Protein AF-A0A9C5ZHB0-F1 (afdb_monomer)

InterPro domains:
  IPR007192 Cdc23 [PF04049] (11-96)
  IPR011990 Tetratricopeptide-like helical domain superfamily [G3DSA:1.25.40.10] (7-99)

Sequence (102 aa):
MEDDFFNVLEAKRELRQGIVGCQKRGLVYSVKWLAEMCHGFADVDTDGEDEKDNFDIKMLEGIAPKEYDNYFLAKSYFDVREYNRAKATKSRKKNRKQSGNQ

Secondary structure (DSSP, 8-state):
-------HHHHHHHHHHHHHHHHHTT-HHHHHHHHHHHHHTTTS--TTS-TTTTTTTTT-TT--HHHHHHHHHHHHHHHTT-HHHHHHHHHHHHHHHHTT--

Mean predicted aligned error: 10.38 Å

Structure (mmCIF, N/CA/C/O backbone):
data_AF-A0A9C5ZHB0-F1
#
_entry.id   AF-A0A9C5ZHB0-F1
#
loop_
_atom_site.group_PDB
_atom_site.id
_atom_site.type_symbol
_atom_site.label_atom_id
_atom_site.label_alt_id
_atom_site.label_comp_id
_atom_site.label_asym_id
_atom_site.label_entity_id
_atom_site.label_seq_id
_atom_site.pdbx_PDB_ins_code
_atom_site.Cartn_x
_atom_site.Cartn_y
_atom_site.Cartn_z
_atom_site.occupancy
_atom_site.B_iso_or_equiv
_atom_site.auth_seq_id
_atom_site.auth_comp_id
_atom_site.auth_asym_id
_atom_site.auth_atom_id
_atom_site.pdbx_PDB_model_num
ATOM 1 N N . MET A 1 1 ? 30.382 -5.004 -17.024 1.00 46.84 1 MET A N 1
ATOM 2 C CA . MET A 1 1 ? 29.425 -4.066 -16.408 1.00 46.84 1 MET A CA 1
ATOM 3 C C . MET A 1 1 ? 28.213 -4.929 -16.130 1.00 46.84 1 MET A C 1
ATOM 5 O O . MET A 1 1 ? 27.399 -5.127 -17.017 1.00 46.84 1 MET A O 1
ATOM 9 N N . GLU A 1 2 ? 28.299 -5.667 -15.027 1.00 52.31 2 GLU A N 1
ATOM 10 C CA . GLU A 1 2 ? 27.434 -6.806 -14.711 1.00 52.31 2 GLU A CA 1
ATOM 11 C C . GLU A 1 2 ? 26.156 -6.278 -14.054 1.00 52.31 2 GLU A C 1
ATOM 13 O O . GLU A 1 2 ? 26.217 -5.695 -12.981 1.00 52.31 2 GLU A O 1
ATOM 18 N N . ASP A 1 3 ? 25.044 -6.423 -14.772 1.00 51.19 3 ASP A N 1
ATOM 19 C CA . ASP A 1 3 ? 23.677 -6.574 -14.273 1.00 51.19 3 ASP A CA 1
ATOM 20 C C . ASP A 1 3 ? 23.236 -5.703 -13.076 1.00 51.19 3 ASP A C 1
ATOM 22 O O . ASP A 1 3 ? 22.864 -6.218 -12.024 1.00 51.19 3 ASP A O 1
ATOM 26 N N . ASP A 1 4 ? 23.077 -4.390 -13.301 1.00 58.66 4 ASP A N 1
ATOM 27 C CA . ASP A 1 4 ? 22.136 -3.527 -12.547 1.00 58.66 4 ASP A CA 1
ATOM 28 C C . ASP A 1 4 ? 20.672 -3.883 -12.909 1.00 58.66 4 ASP A C 1
ATOM 30 O O . ASP A 1 4 ? 19.838 -3.048 -13.276 1.00 58.66 4 ASP A O 1
ATOM 34 N N . PHE A 1 5 ? 20.363 -5.177 -12.917 1.00 57.47 5 PHE A N 1
ATOM 35 C CA . PHE A 1 5 ? 19.093 -5.720 -13.363 1.00 57.47 5 PHE A CA 1
ATOM 36 C C . PHE A 1 5 ? 18.113 -5.625 -12.197 1.00 57.47 5 PHE A C 1
ATOM 38 O O . PHE A 1 5 ? 18.144 -6.464 -11.305 1.00 57.47 5 PHE A O 1
ATOM 45 N N . PHE A 1 6 ? 17.299 -4.562 -12.183 1.00 66.31 6 PHE A N 1
ATOM 46 C CA . PHE A 1 6 ? 16.129 -4.345 -11.318 1.00 66.31 6 PHE A CA 1
ATOM 47 C C . PHE A 1 6 ? 15.911 -5.432 -10.255 1.00 66.31 6 PHE A C 1
ATOM 49 O O . PHE A 1 6 ? 15.253 -6.446 -10.511 1.00 66.31 6 PHE A O 1
ATOM 56 N N . ASN A 1 7 ? 16.435 -5.211 -9.049 1.00 78.38 7 ASN A N 1
AT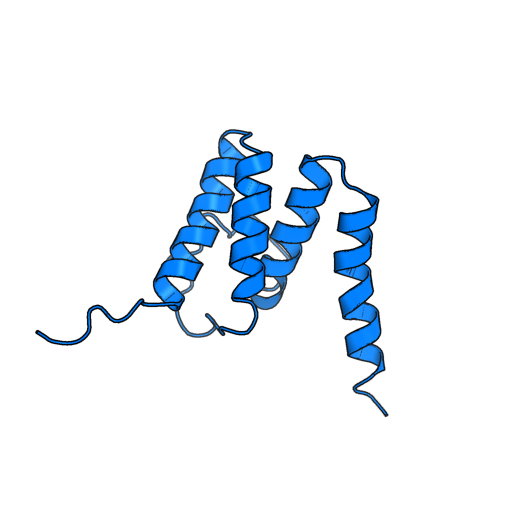OM 57 C CA . ASN A 1 7 ? 16.190 -6.120 -7.943 1.00 78.38 7 ASN A CA 1
ATOM 58 C C . ASN A 1 7 ? 14.735 -5.959 -7.474 1.00 78.38 7 ASN A C 1
ATOM 60 O O . ASN A 1 7 ? 14.382 -5.062 -6.710 1.00 78.38 7 ASN A O 1
ATOM 64 N N . VAL A 1 8 ? 13.863 -6.836 -7.971 1.00 78.69 8 VAL A N 1
ATOM 65 C CA . VAL A 1 8 ? 12.422 -6.811 -7.680 1.00 78.69 8 VAL A CA 1
ATOM 66 C C . VAL A 1 8 ? 12.145 -6.990 -6.181 1.00 78.69 8 VAL A C 1
ATOM 68 O O . VAL A 1 8 ? 11.169 -6.437 -5.667 1.00 78.69 8 VAL A O 1
ATOM 71 N N . LEU A 1 9 ? 13.007 -7.720 -5.463 1.00 78.38 9 LEU A N 1
ATOM 72 C CA . LEU A 1 9 ? 12.896 -7.895 -4.012 1.00 78.38 9 LEU A CA 1
ATOM 73 C C . LEU A 1 9 ? 13.204 -6.590 -3.273 1.00 78.38 9 LEU A C 1
ATOM 75 O O . LEU A 1 9 ? 12.447 -6.189 -2.387 1.00 78.38 9 LEU A O 1
ATOM 79 N N . GLU A 1 10 ? 14.259 -5.889 -3.687 1.00 80.25 10 GLU A N 1
ATOM 80 C CA . GLU A 1 10 ? 14.627 -4.575 -3.155 1.00 80.25 10 GLU A CA 1
ATOM 81 C C . GLU A 1 10 ? 13.528 -3.541 -3.417 1.00 80.25 10 GLU A C 1
ATOM 83 O O . GLU A 1 10 ? 13.046 -2.907 -2.480 1.00 80.25 10 GLU A O 1
ATOM 88 N N . ALA A 1 11 ? 13.008 -3.471 -4.645 1.00 83.25 11 ALA A N 1
ATOM 89 C CA . ALA A 1 11 ? 1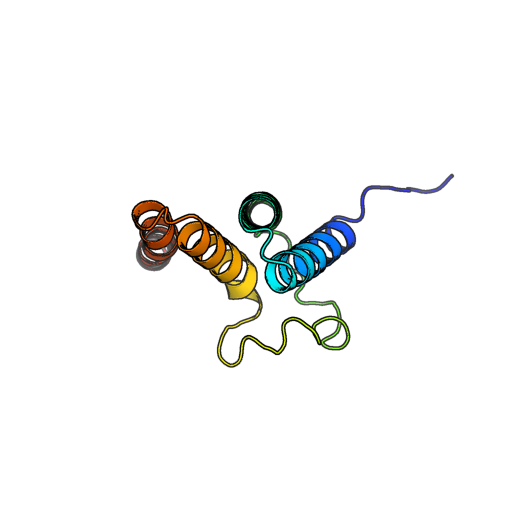1.890 -2.590 -4.980 1.00 83.25 11 ALA A CA 1
ATOM 90 C C . ALA A 1 11 ? 10.646 -2.880 -4.116 1.00 83.25 11 ALA A C 1
ATOM 92 O O . ALA A 1 11 ? 9.985 -1.965 -3.621 1.00 83.25 11 ALA A O 1
ATOM 93 N N . LYS A 1 12 ? 10.323 -4.159 -3.873 1.00 82.75 12 LYS A N 1
ATOM 94 C CA . LYS A 1 12 ? 9.203 -4.545 -2.998 1.00 82.75 12 LYS A CA 1
ATOM 95 C C . LYS A 1 12 ? 9.448 -4.134 -1.541 1.00 82.75 12 LYS A C 1
ATOM 97 O O . LYS A 1 12 ? 8.509 -3.705 -0.862 1.00 82.75 12 LYS A O 1
ATOM 102 N N . ARG A 1 13 ? 10.690 -4.224 -1.061 1.00 81.62 13 ARG A N 1
ATOM 103 C CA . ARG A 1 13 ? 11.097 -3.767 0.276 1.00 81.62 13 ARG A CA 1
ATOM 104 C C . ARG A 1 13 ? 10.946 -2.254 0.421 1.00 81.62 13 ARG A C 1
ATOM 106 O O . ARG A 1 13 ? 10.320 -1.798 1.379 1.00 81.62 13 ARG A O 1
ATOM 113 N N . GLU A 1 14 ? 11.436 -1.487 -0.546 1.00 85.31 14 GLU A N 1
ATOM 114 C CA . GLU A 1 14 ? 11.318 -0.026 -0.564 1.00 85.31 14 GLU A CA 1
ATOM 115 C C . GLU A 1 14 ? 9.857 0.430 -0.607 1.00 85.31 14 GLU A C 1
ATOM 117 O O . GLU A 1 14 ? 9.464 1.327 0.142 1.00 85.31 14 GLU A O 1
ATOM 122 N N . LEU A 1 15 ? 9.013 -0.229 -1.410 1.00 87.25 15 LEU A N 1
ATOM 123 C CA . LEU A 1 15 ? 7.576 0.052 -1.447 1.00 87.25 15 LEU A CA 1
ATOM 124 C C . LEU A 1 15 ? 6.928 -0.149 -0.071 1.00 87.25 15 LEU A C 1
ATOM 126 O O . LEU A 1 15 ? 6.157 0.700 0.380 1.00 87.25 15 LEU A O 1
ATOM 130 N N . ARG A 1 16 ? 7.262 -1.241 0.628 1.00 84.88 16 ARG A N 1
ATOM 131 C CA . ARG A 1 16 ? 6.758 -1.526 1.982 1.00 84.88 16 ARG A CA 1
ATOM 132 C C . ARG A 1 16 ? 7.199 -0.472 2.999 1.00 84.88 16 ARG A C 1
ATOM 134 O O . ARG A 1 16 ? 6.370 0.015 3.771 1.00 84.88 16 ARG A O 1
ATOM 141 N N . GLN A 1 17 ? 8.469 -0.074 2.974 1.00 86.19 17 GLN A N 1
ATOM 142 C CA . GLN A 1 17 ? 8.982 1.000 3.831 1.00 86.19 17 GLN A CA 1
ATOM 143 C C . GLN A 1 17 ? 8.312 2.345 3.511 1.00 86.19 17 GLN A C 1
ATOM 145 O O . GLN A 1 17 ? 7.891 3.068 4.419 1.00 86.19 17 GLN A O 1
ATOM 150 N N . GLY A 1 18 ? 8.131 2.649 2.224 1.00 87.56 18 GLY A N 1
ATOM 151 C CA . GLY A 1 18 ? 7.429 3.835 1.741 1.00 87.56 18 GLY A CA 1
ATOM 152 C C . GLY A 1 18 ? 5.982 3.897 2.227 1.00 87.56 18 GLY A C 1
ATOM 153 O O . GLY A 1 18 ? 5.539 4.949 2.686 1.00 87.56 18 GLY A O 1
ATOM 154 N N . ILE A 1 19 ? 5.256 2.772 2.218 1.00 88.75 19 ILE A N 1
ATOM 155 C CA . ILE A 1 19 ? 3.889 2.682 2.756 1.00 88.75 19 ILE A CA 1
ATOM 156 C C . ILE A 1 19 ? 3.865 3.109 4.224 1.00 88.75 19 ILE A C 1
ATOM 158 O O . ILE A 1 19 ? 3.105 4.012 4.577 1.00 88.75 19 ILE A O 1
ATOM 162 N N . VAL A 1 20 ? 4.715 2.520 5.070 1.00 86.81 20 VAL A N 1
ATOM 163 C CA . VAL A 1 20 ? 4.758 2.848 6.505 1.00 86.81 20 VAL A CA 1
ATOM 164 C C . VAL A 1 20 ? 5.166 4.309 6.719 1.00 86.81 20 VAL A C 1
ATOM 166 O O . VAL A 1 20 ? 4.544 5.028 7.506 1.00 86.81 20 VAL A O 1
ATOM 169 N N . GLY A 1 21 ? 6.168 4.789 5.979 1.00 88.50 21 GLY A N 1
ATOM 170 C CA . GLY A 1 21 ? 6.634 6.171 6.043 1.0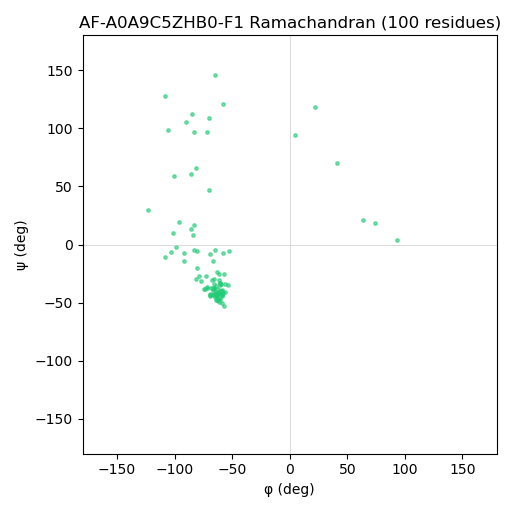0 88.50 21 GLY A CA 1
ATOM 171 C C . GLY A 1 21 ? 5.562 7.191 5.648 1.00 88.50 21 GLY A C 1
ATOM 172 O O . GLY A 1 21 ? 5.402 8.212 6.327 1.00 88.50 21 GLY A O 1
ATOM 173 N N . CYS A 1 22 ? 4.803 6.922 4.586 1.00 90.56 22 CYS A N 1
ATOM 174 C CA . CYS A 1 22 ? 3.697 7.767 4.142 1.00 90.56 22 CYS A CA 1
ATOM 175 C C . CYS A 1 22 ? 2.496 7.683 5.095 1.00 90.56 22 CYS A C 1
ATOM 177 O O . CYS A 1 22 ? 1.866 8.708 5.361 1.00 90.56 22 CYS A O 1
ATOM 179 N N . GLN A 1 23 ? 2.211 6.505 5.662 1.00 87.38 23 GLN A N 1
ATOM 180 C CA . GLN A 1 23 ? 1.149 6.321 6.657 1.00 87.38 23 GLN A CA 1
ATOM 181 C C . GLN A 1 23 ? 1.412 7.137 7.922 1.00 87.38 23 GLN A C 1
ATOM 183 O O . GLN A 1 23 ? 0.530 7.879 8.350 1.00 87.38 23 GLN A O 1
ATOM 188 N N . LYS A 1 24 ? 2.637 7.084 8.469 1.00 87.50 24 LYS A N 1
ATOM 189 C CA . LYS A 1 24 ? 3.049 7.882 9.641 1.00 87.50 24 LYS A CA 1
ATOM 190 C C . LYS A 1 24 ? 2.870 9.398 9.422 1.00 87.50 24 LYS A C 1
ATOM 192 O O . LYS A 1 24 ? 2.695 10.134 10.385 1.00 87.50 24 LYS A O 1
ATOM 197 N N . ARG A 1 25 ? 2.891 9.865 8.165 1.00 92.06 25 ARG A N 1
ATOM 198 C CA . ARG A 1 25 ? 2.754 11.282 7.767 1.00 92.06 25 ARG A CA 1
ATOM 199 C C . ARG A 1 25 ? 1.343 11.674 7.305 1.00 92.06 25 ARG A C 1
ATOM 201 O O . ARG A 1 25 ? 1.126 12.830 6.962 1.00 92.06 25 ARG A O 1
ATOM 208 N N . GLY A 1 26 ? 0.394 10.736 7.256 1.00 89.00 26 GLY A N 1
ATOM 209 C CA . GLY A 1 26 ? -0.973 10.997 6.788 1.00 89.00 26 GLY A CA 1
ATOM 210 C C . GLY A 1 26 ? -1.118 11.181 5.269 1.00 89.00 26 GLY A C 1
ATOM 211 O O . GLY A 1 26 ? -2.134 11.698 4.809 1.00 89.00 26 GLY A O 1
ATOM 212 N N . LEU A 1 27 ? -0.140 10.745 4.466 1.00 92.88 27 LEU A N 1
ATOM 213 C CA . LEU A 1 27 ? -0.157 10.868 3.000 1.00 92.88 27 LEU A CA 1
ATOM 214 C C . LEU A 1 27 ? -0.996 9.753 2.349 1.00 92.88 27 LEU A C 1
ATOM 216 O O . LEU A 1 27 ? -0.482 8.890 1.639 1.00 92.88 27 LEU A O 1
ATOM 220 N N . VAL A 1 28 ? -2.307 9.756 2.604 1.00 91.81 28 VAL A N 1
ATOM 221 C CA . VAL A 1 28 ? -3.218 8.635 2.287 1.00 91.81 28 VAL A CA 1
ATOM 222 C C . VAL A 1 28 ? -3.280 8.263 0.799 1.00 91.81 28 VAL A C 1
ATOM 224 O O . VAL A 1 28 ? -3.390 7.085 0.463 1.00 91.81 28 VAL A O 1
ATOM 227 N N . TYR A 1 29 ? -3.151 9.235 -0.107 1.00 91.19 29 TYR A N 1
ATOM 228 C CA . TYR A 1 29 ? -3.155 8.973 -1.551 1.00 91.19 29 TYR A CA 1
ATOM 229 C C . TYR A 1 29 ? -1.846 8.335 -2.032 1.00 91.19 29 TYR A C 1
ATOM 231 O O . TYR A 1 29 ? -1.882 7.417 -2.849 1.00 91.19 29 TYR A O 1
ATOM 239 N N . SER A 1 30 ? -0.703 8.754 -1.478 1.00 92.94 30 SER A N 1
ATOM 240 C CA . SER A 1 30 ? 0.595 8.123 -1.745 1.00 92.94 30 SER A CA 1
ATOM 241 C C . SER A 1 30 ? 0.610 6.683 -1.239 1.00 92.94 30 SER A C 1
ATOM 243 O O . SER A 1 30 ? 1.039 5.784 -1.952 1.00 92.94 30 SER A O 1
ATOM 245 N N . VAL A 1 31 ? 0.057 6.448 -0.044 1.00 92.75 31 VAL A N 1
ATOM 246 C CA . VAL A 1 31 ? -0.098 5.100 0.525 1.00 92.75 31 VAL A CA 1
ATOM 247 C C . VAL A 1 31 ? -0.939 4.207 -0.385 1.00 92.75 31 VAL A C 1
ATOM 249 O O . VAL A 1 31 ? -0.571 3.058 -0.608 1.00 92.75 31 VAL A O 1
ATOM 252 N N . LYS A 1 32 ? -2.048 4.719 -0.934 1.00 92.06 32 LYS A N 1
ATOM 253 C CA . LYS A 1 32 ? -2.876 3.976 -1.895 1.00 92.06 32 LYS A CA 1
ATOM 254 C C . LYS A 1 32 ? -2.080 3.572 -3.129 1.00 92.06 32 LYS A C 1
ATOM 256 O O . LYS A 1 32 ? -2.091 2.396 -3.475 1.00 92.06 32 LYS A O 1
ATOM 261 N N . TRP A 1 33 ? -1.369 4.512 -3.744 1.00 93.56 33 TRP A N 1
ATOM 262 C CA . TRP A 1 33 ? -0.576 4.228 -4.938 1.00 93.56 33 TRP A CA 1
ATOM 263 C C . TRP A 1 33 ? 0.526 3.193 -4.663 1.00 93.56 33 TRP A C 1
ATOM 265 O O . TRP A 1 33 ? 0.631 2.197 -5.375 1.00 93.56 33 TRP A O 1
ATOM 275 N N . LEU A 1 34 ? 1.281 3.363 -3.573 1.00 90.31 34 LEU A N 1
ATOM 276 C CA . LEU A 1 34 ? 2.325 2.415 -3.171 1.00 90.31 34 LEU A CA 1
ATOM 277 C C . LEU A 1 34 ? 1.756 1.023 -2.859 1.00 90.31 34 LEU A C 1
ATOM 279 O O . LEU A 1 34 ? 2.360 0.017 -3.223 1.00 90.31 34 LEU A O 1
ATOM 283 N N . ALA A 1 35 ? 0.582 0.948 -2.226 1.00 89.38 35 ALA A N 1
ATOM 284 C CA . ALA A 1 35 ? -0.086 -0.319 -1.940 1.00 89.38 35 ALA A CA 1
ATOM 285 C C . ALA A 1 35 ? -0.586 -1.024 -3.214 1.00 89.38 35 ALA A C 1
ATOM 287 O O . ALA A 1 35 ? -0.502 -2.247 -3.300 1.00 89.38 35 ALA A O 1
ATOM 288 N N . GLU A 1 36 ? -1.076 -0.278 -4.208 1.00 89.31 36 GLU A N 1
ATOM 289 C CA . GLU A 1 36 ? -1.463 -0.828 -5.515 1.00 89.31 36 GLU A CA 1
ATOM 290 C C . GLU A 1 36 ? -0.243 -1.379 -6.269 1.00 89.31 36 GLU A C 1
ATOM 292 O O . GLU A 1 36 ? -0.304 -2.495 -6.787 1.00 89.31 36 GLU A O 1
ATOM 297 N N . MET A 1 37 ? 0.885 -0.658 -6.253 1.00 88.62 37 MET A N 1
ATOM 298 C CA . MET A 1 37 ? 2.149 -1.139 -6.829 1.00 88.62 37 MET A CA 1
ATOM 299 C C . MET A 1 37 ? 2.658 -2.389 -6.105 1.00 88.62 37 MET A C 1
ATOM 301 O O . MET A 1 37 ? 2.955 -3.393 -6.745 1.00 88.62 37 MET A O 1
ATOM 305 N N . CYS A 1 38 ? 2.681 -2.376 -4.769 1.00 85.19 38 CYS A N 1
ATOM 306 C CA . CYS A 1 38 ? 3.111 -3.520 -3.962 1.00 85.19 38 CYS A CA 1
ATOM 307 C C . CYS A 1 38 ? 2.231 -4.761 -4.196 1.00 85.19 38 CYS A C 1
ATOM 309 O O . CYS A 1 38 ? 2.738 -5.881 -4.206 1.00 85.19 38 CYS A O 1
ATOM 311 N N . HIS A 1 39 ? 0.925 -4.579 -4.430 1.00 84.38 39 HIS A N 1
ATOM 312 C CA . HIS A 1 39 ? 0.019 -5.671 -4.790 1.00 84.38 39 HIS A CA 1
ATOM 313 C C . HIS A 1 39 ? 0.309 -6.259 -6.179 1.00 84.38 39 HIS A C 1
ATOM 315 O O . HIS A 1 39 ? 0.108 -7.454 -6.382 1.00 84.38 39 HIS A O 1
ATOM 321 N N . GLY A 1 40 ? 0.815 -5.456 -7.121 1.00 82.75 40 GLY A N 1
ATOM 322 C CA . GLY A 1 40 ? 1.304 -5.943 -8.415 1.00 82.75 40 GLY A CA 1
ATOM 323 C C . GLY A 1 40 ? 2.481 -6.919 -8.288 1.00 82.75 40 GLY A C 1
ATOM 324 O O . GLY A 1 40 ? 2.634 -7.799 -9.128 1.00 82.75 40 GLY A O 1
ATOM 325 N N . PHE A 1 41 ? 3.247 -6.828 -7.197 1.00 75.31 41 PHE A N 1
ATOM 326 C CA . PHE A 1 41 ? 4.348 -7.738 -6.860 1.00 75.31 41 PHE A CA 1
ATOM 327 C C . PHE A 1 41 ? 3.936 -8.865 -5.892 1.00 75.31 41 PHE A C 1
ATOM 329 O O . PHE A 1 41 ? 4.792 -9.458 -5.230 1.00 75.31 41 PHE A O 1
ATOM 336 N N . ALA A 1 42 ? 2.638 -9.166 -5.756 1.00 70.25 42 ALA A N 1
ATOM 337 C CA . ALA A 1 42 ? 2.146 -10.174 -4.808 1.00 70.25 42 ALA A CA 1
ATOM 338 C C . ALA A 1 42 ? 2.638 -11.605 -5.101 1.00 70.25 42 ALA A C 1
ATOM 340 O O . ALA A 1 42 ? 2.706 -12.402 -4.170 1.00 70.25 42 ALA A O 1
ATOM 341 N N . ASP A 1 43 ? 3.007 -11.910 -6.349 1.00 69.62 43 ASP A N 1
ATOM 342 C CA . ASP A 1 43 ? 3.529 -13.224 -6.761 1.00 69.62 43 ASP A CA 1
ATOM 343 C C . ASP A 1 43 ? 5.039 -13.391 -6.485 1.00 69.62 43 ASP A C 1
ATOM 345 O O . ASP A 1 43 ? 5.593 -14.467 -6.690 1.00 69.62 43 ASP A O 1
ATOM 349 N N . VAL A 1 44 ? 5.718 -12.337 -6.009 1.00 70.19 44 VAL A N 1
ATOM 350 C CA . VAL A 1 44 ? 7.130 -12.392 -5.609 1.00 70.19 44 VAL A CA 1
ATOM 351 C C . VAL A 1 44 ? 7.211 -12.756 -4.128 1.00 70.19 44 VAL A C 1
ATOM 353 O O . VAL A 1 44 ? 6.918 -11.926 -3.254 1.00 70.19 44 VAL A O 1
ATOM 356 N N . ASP A 1 45 ? 7.600 -13.999 -3.849 1.00 63.12 45 ASP A N 1
ATOM 357 C CA . ASP A 1 45 ? 7.801 -14.502 -2.492 1.00 63.12 45 ASP A CA 1
ATOM 358 C C . ASP A 1 45 ? 9.038 -13.843 -1.861 1.00 63.12 45 ASP A C 1
ATOM 360 O O . ASP A 1 45 ? 10.178 -14.138 -2.204 1.00 63.12 45 ASP A O 1
ATOM 364 N N . THR A 1 46 ? 8.812 -12.956 -0.888 1.00 61.44 46 THR A N 1
ATOM 365 C CA . THR A 1 46 ? 9.864 -12.398 -0.011 1.00 61.44 46 THR A CA 1
ATOM 366 C C . THR A 1 46 ? 10.188 -13.330 1.164 1.00 61.44 46 THR A C 1
ATOM 368 O O . THR A 1 46 ? 10.755 -12.891 2.157 1.00 61.44 46 THR A O 1
ATOM 371 N N . ASP A 1 47 ? 9.785 -14.602 1.088 1.00 53.97 47 ASP A N 1
ATOM 372 C CA . ASP A 1 47 ? 9.817 -15.580 2.188 1.00 53.97 47 ASP A CA 1
ATOM 373 C C . ASP A 1 47 ? 11.241 -15.941 2.672 1.00 53.9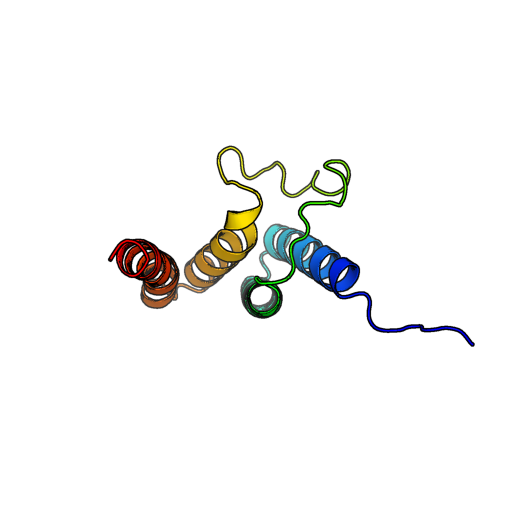7 47 ASP A C 1
ATOM 375 O O . ASP A 1 47 ? 11.381 -16.679 3.645 1.00 53.97 47 ASP A O 1
ATOM 379 N N . GLY A 1 48 ? 12.293 -15.430 2.022 1.00 52.44 48 GLY A N 1
ATOM 380 C CA . GLY A 1 48 ? 13.692 -15.719 2.353 1.00 52.44 48 GLY A CA 1
ATOM 381 C C . GLY A 1 48 ? 14.488 -14.588 3.013 1.00 52.44 48 GLY A C 1
ATOM 382 O O . GLY A 1 48 ? 15.593 -14.851 3.476 1.00 52.44 48 GLY A O 1
ATOM 383 N N . GLU A 1 49 ? 13.984 -13.351 3.075 1.00 48.94 49 GLU A N 1
ATOM 384 C CA . GLU A 1 49 ? 14.787 -12.207 3.535 1.00 48.94 49 GLU A CA 1
ATOM 385 C C . GLU A 1 49 ? 14.390 -11.764 4.951 1.00 48.94 49 GLU A C 1
ATOM 387 O O . GLU A 1 49 ? 13.395 -11.073 5.158 1.00 48.94 49 GLU A O 1
ATOM 392 N N . ASP A 1 50 ? 15.194 -12.232 5.908 1.00 47.78 50 ASP A N 1
ATOM 393 C CA . ASP A 1 50 ? 15.419 -11.766 7.279 1.00 47.78 50 ASP A CA 1
ATOM 394 C C . ASP A 1 50 ? 14.328 -10.917 7.962 1.00 47.78 50 ASP A C 1
ATOM 396 O O . ASP A 1 50 ? 14.111 -9.737 7.677 1.00 47.78 50 ASP A O 1
ATOM 400 N N . GLU A 1 51 ? 13.796 -11.464 9.062 1.00 51.09 51 GLU A N 1
ATOM 401 C CA . GLU A 1 51 ? 12.953 -10.786 10.062 1.00 51.09 51 GLU A CA 1
ATOM 402 C C . GLU A 1 51 ? 13.542 -9.482 10.656 1.00 51.09 51 GLU A C 1
ATOM 404 O O . GLU A 1 51 ? 12.880 -8.8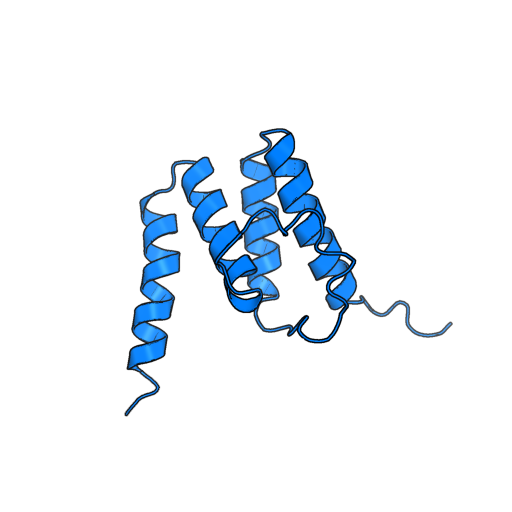02 11.452 1.00 51.09 51 GLU A O 1
ATOM 409 N N . LYS A 1 52 ? 14.786 -9.126 10.312 1.00 50.47 52 LYS A N 1
ATOM 410 C CA . LYS A 1 52 ? 15.490 -7.952 10.837 1.00 50.47 52 LYS A CA 1
ATOM 411 C C . LYS A 1 52 ? 15.040 -6.630 10.213 1.00 50.47 52 LYS A C 1
ATOM 413 O O . LYS A 1 52 ? 14.986 -5.644 10.944 1.00 50.47 52 LYS A O 1
ATOM 418 N N . ASP A 1 53 ? 14.612 -6.613 8.950 1.00 49.94 53 ASP A N 1
ATOM 419 C CA . ASP A 1 53 ? 14.216 -5.367 8.263 1.00 49.94 53 ASP A CA 1
ATOM 420 C C . ASP A 1 53 ? 12.726 -5.026 8.379 1.00 49.94 53 ASP A C 1
ATOM 422 O O . ASP A 1 53 ? 12.289 -3.926 8.041 1.00 49.94 53 ASP A O 1
ATOM 426 N N . ASN A 1 54 ? 11.929 -5.939 8.934 1.00 54.06 54 ASN A N 1
ATOM 427 C CA . ASN A 1 54 ? 10.488 -5.763 9.103 1.00 54.06 54 ASN A CA 1
ATOM 428 C C . ASN A 1 54 ? 10.107 -5.023 10.400 1.00 54.06 54 ASN A C 1
ATOM 430 O O . ASN A 1 54 ? 8.942 -5.041 10.795 1.00 54.06 54 ASN A O 1
ATOM 434 N N . PHE A 1 55 ? 11.064 -4.388 11.089 1.00 48.19 55 PHE A N 1
ATOM 435 C CA . PHE A 1 55 ? 10.869 -3.793 12.420 1.00 48.19 55 PHE A CA 1
ATOM 436 C C . PHE A 1 55 ? 9.721 -2.768 12.464 1.00 48.19 55 PHE A C 1
ATOM 438 O O . PHE A 1 55 ? 8.979 -2.711 13.439 1.00 48.19 55 PHE A O 1
ATOM 445 N N . ASP A 1 56 ? 9.511 -2.033 11.370 1.00 52.12 56 ASP A N 1
ATOM 446 C CA . ASP A 1 56 ? 8.414 -1.069 11.223 1.00 52.12 56 ASP A CA 1
ATOM 447 C C . ASP A 1 56 ? 7.059 -1.722 10.853 1.00 52.12 56 ASP A C 1
ATOM 449 O O . ASP A 1 56 ? 6.001 -1.140 11.097 1.00 52.12 56 ASP A O 1
ATOM 453 N N . ILE A 1 57 ? 7.073 -2.950 10.316 1.00 55.69 57 ILE A N 1
ATOM 454 C CA . ILE A 1 57 ? 5.887 -3.763 9.974 1.00 55.69 57 ILE A CA 1
ATOM 455 C C . ILE A 1 57 ? 5.470 -4.685 11.139 1.00 55.69 57 ILE A C 1
ATOM 457 O O . ILE A 1 57 ? 4.330 -5.146 11.184 1.00 55.69 57 ILE A O 1
ATOM 461 N N . LYS A 1 58 ? 6.324 -4.871 12.159 1.00 52.47 58 LYS A N 1
ATOM 462 C CA . LYS A 1 58 ? 5.994 -5.591 13.411 1.00 52.47 58 LYS A CA 1
ATOM 463 C C . LYS A 1 58 ? 4.806 -5.001 14.190 1.00 52.47 58 LYS A C 1
ATOM 465 O O . LYS A 1 58 ? 4.329 -5.625 15.127 1.00 52.47 58 LYS A O 1
ATOM 470 N N . MET A 1 59 ? 4.286 -3.841 13.783 1.00 51.06 59 MET A N 1
ATOM 471 C CA . MET A 1 59 ? 3.035 -3.260 14.290 1.00 51.06 59 MET A CA 1
ATOM 472 C C . MET A 1 59 ? 1.770 -4.043 13.872 1.00 51.06 59 MET A C 1
ATOM 474 O O . MET A 1 59 ? 0.678 -3.734 14.341 1.00 51.06 59 MET A O 1
ATOM 478 N N . LEU A 1 60 ? 1.886 -5.040 12.987 1.00 60.31 60 LEU A N 1
ATOM 479 C CA . LEU A 1 60 ? 0.784 -5.883 12.505 1.00 60.31 60 LEU A CA 1
ATOM 480 C C . LEU A 1 60 ? 0.760 -7.238 13.215 1.00 60.31 60 LEU A C 1
ATOM 482 O O . LEU A 1 60 ? 0.870 -8.296 12.592 1.00 60.31 60 LEU A O 1
ATOM 486 N N . GLU A 1 61 ? 0.630 -7.190 14.538 1.00 57.75 61 GLU A N 1
ATOM 487 C CA . GLU A 1 61 ? 0.482 -8.375 15.381 1.00 57.75 61 GLU A CA 1
ATOM 488 C C . GLU A 1 61 ? -0.753 -9.183 14.924 1.00 57.75 61 GLU A C 1
ATOM 490 O O . GLU A 1 61 ? -1.870 -8.668 14.865 1.00 57.75 61 GLU A O 1
ATOM 495 N N . GLY A 1 62 ? -0.546 -10.444 14.529 1.00 64.00 62 GLY A N 1
ATOM 496 C CA . GLY A 1 62 ? -1.619 -11.352 14.101 1.00 64.00 62 GLY A CA 1
ATOM 497 C C . GLY A 1 62 ? -1.926 -11.410 12.597 1.00 64.00 62 GLY A C 1
ATOM 498 O O . GLY A 1 62 ? -2.850 -12.128 12.216 1.00 64.00 62 GLY A O 1
ATOM 499 N N . ILE A 1 63 ? -1.174 -10.718 11.732 1.00 68.00 63 ILE A N 1
ATOM 500 C CA . ILE A 1 63 ? -1.294 -10.860 10.267 1.00 68.00 63 ILE A CA 1
ATOM 501 C C . ILE A 1 63 ? -0.073 -11.599 9.716 1.00 68.00 63 ILE A C 1
ATOM 503 O O . ILE A 1 63 ? 1.063 -11.207 9.978 1.00 68.00 63 ILE A O 1
ATOM 507 N N . ALA A 1 64 ? -0.301 -12.660 8.935 1.00 70.56 64 ALA A N 1
ATOM 508 C CA . ALA A 1 64 ? 0.786 -13.399 8.302 1.00 70.56 64 ALA A CA 1
ATOM 509 C C . ALA A 1 64 ? 1.522 -12.514 7.272 1.00 70.56 64 ALA A C 1
ATOM 511 O O . ALA A 1 64 ? 0.863 -11.748 6.565 1.00 70.56 64 ALA A O 1
ATOM 512 N N . PRO A 1 65 ? 2.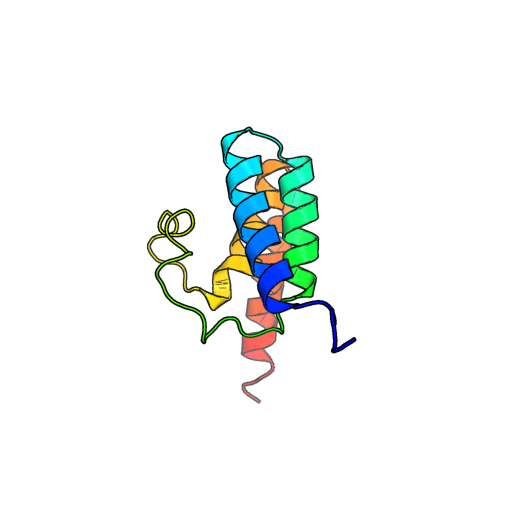850 -12.652 7.083 1.00 70.44 65 PRO A N 1
ATOM 513 C CA . PRO A 1 65 ? 3.600 -11.848 6.110 1.00 70.44 65 PRO A CA 1
ATOM 514 C C . PRO A 1 65 ? 3.031 -11.891 4.682 1.00 70.44 65 PRO A C 1
ATOM 516 O O . PRO A 1 65 ? 2.977 -10.876 3.990 1.00 70.44 65 PRO A O 1
ATOM 519 N N . LYS A 1 66 ? 2.488 -13.048 4.278 1.00 72.06 66 LYS A N 1
ATOM 520 C CA . LYS A 1 66 ? 1.800 -13.267 2.987 1.00 72.06 66 LYS A CA 1
ATOM 521 C C . LYS A 1 66 ? 0.484 -12.494 2.840 1.00 72.06 66 LYS A C 1
ATOM 523 O O . LYS A 1 66 ? -0.090 -12.404 1.753 1.00 72.06 66 LYS A O 1
ATOM 528 N N . GLU A 1 67 ? -0.041 -11.969 3.939 1.00 75.31 67 GLU A N 1
ATOM 529 C CA . GLU A 1 67 ? -1.273 -11.189 3.992 1.00 75.31 67 GLU A CA 1
ATOM 530 C C . GLU A 1 67 ? -1.015 -9.681 4.125 1.00 75.31 67 GLU A C 1
ATOM 532 O O . GLU A 1 67 ? -1.963 -8.908 3.981 1.00 75.31 67 GLU A O 1
ATOM 537 N N . TYR A 1 68 ? 0.239 -9.241 4.302 1.00 78.38 68 TYR A N 1
ATOM 538 C CA . TYR A 1 68 ? 0.588 -7.819 4.399 1.00 78.38 68 TYR A CA 1
ATOM 539 C C . TYR A 1 68 ? 0.219 -7.030 3.147 1.00 78.38 68 TYR A C 1
ATOM 541 O O . TYR A 1 68 ? -0.445 -6.002 3.258 1.00 78.38 68 TYR A O 1
ATOM 549 N N . ASP A 1 69 ? 0.550 -7.535 1.959 1.00 81.94 69 ASP A N 1
ATOM 550 C CA . ASP A 1 69 ? 0.275 -6.834 0.696 1.00 81.94 69 ASP A CA 1
ATOM 551 C C . ASP A 1 69 ? -1.239 -6.574 0.532 1.00 81.94 69 ASP A C 1
ATOM 553 O O . ASP A 1 69 ? -1.689 -5.489 0.161 1.00 81.94 69 ASP A O 1
ATOM 557 N N . ASN A 1 70 ? -2.058 -7.557 0.917 1.00 83.81 70 ASN A N 1
ATOM 558 C CA . ASN A 1 70 ? -3.512 -7.427 0.948 1.00 83.81 70 ASN A CA 1
ATOM 559 C C . ASN A 1 70 ? -4.013 -6.470 2.028 1.00 83.81 70 ASN A C 1
ATOM 561 O O . ASN A 1 70 ? -4.981 -5.739 1.808 1.00 83.81 70 ASN A O 1
ATOM 565 N N . TYR A 1 71 ? -3.424 -6.549 3.220 1.00 85.00 71 TYR A N 1
ATOM 566 C CA . TYR A 1 71 ? -3.791 -5.697 4.335 1.00 85.00 71 TYR A CA 1
ATOM 567 C C . TYR A 1 71 ? -3.539 -4.231 3.983 1.00 85.00 71 TYR A C 1
ATOM 569 O O . TYR A 1 71 ? -4.455 -3.419 4.115 1.00 85.00 71 TYR A O 1
ATOM 577 N N . PHE A 1 72 ? -2.349 -3.905 3.467 1.00 85.00 72 PHE A N 1
ATOM 578 C CA . PHE A 1 72 ? -1.989 -2.550 3.058 1.00 85.00 72 PHE A CA 1
ATOM 579 C C . PHE A 1 72 ? -2.930 -2.016 1.982 1.00 85.00 72 PHE A C 1
ATOM 581 O O . PHE A 1 72 ? -3.400 -0.887 2.102 1.00 85.00 72 PHE A O 1
ATOM 588 N N . LEU A 1 73 ? -3.288 -2.840 0.993 1.00 88.50 73 LEU A N 1
ATOM 589 C CA . LEU A 1 73 ? -4.244 -2.459 -0.046 1.00 88.50 73 LEU A CA 1
ATOM 590 C C . LEU A 1 73 ?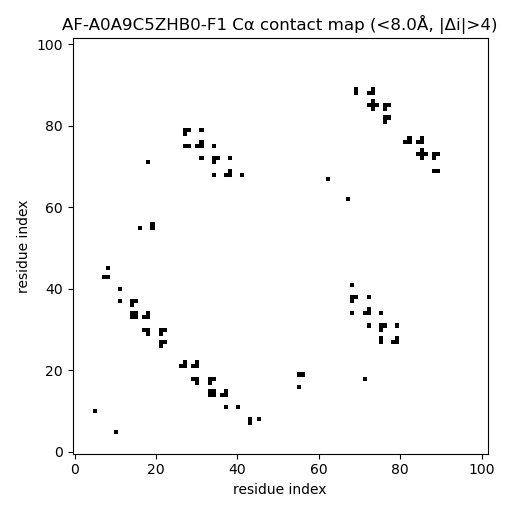 -5.655 -2.209 0.513 1.00 88.50 73 LEU A C 1
ATOM 592 O O . LEU A 1 73 ? -6.306 -1.221 0.184 1.00 88.50 73 LEU A O 1
ATOM 596 N N . ALA A 1 74 ? -6.155 -3.087 1.384 1.00 87.44 74 ALA A N 1
ATOM 597 C CA . ALA A 1 74 ? -7.476 -2.899 1.981 1.00 87.44 74 ALA A CA 1
ATOM 598 C C . ALA A 1 74 ? -7.513 -1.678 2.917 1.00 87.44 74 ALA A C 1
ATOM 600 O O . ALA A 1 74 ? -8.500 -0.940 2.931 1.00 87.44 74 ALA A O 1
ATOM 601 N N . LYS A 1 75 ? -6.443 -1.462 3.690 1.00 87.25 75 LYS A N 1
ATOM 602 C CA . LYS A 1 75 ? -6.289 -0.324 4.599 1.00 87.25 75 LYS A CA 1
ATOM 603 C C . LYS A 1 75 ? -6.177 0.991 3.834 1.00 87.25 75 LYS A C 1
ATOM 605 O O . LYS A 1 75 ? -6.836 1.951 4.217 1.00 87.25 75 LYS A O 1
ATOM 610 N N . SER A 1 76 ? -5.424 1.031 2.737 1.00 89.88 76 SER A N 1
ATOM 611 C CA . SER A 1 76 ? -5.292 2.242 1.927 1.00 89.88 76 SER A CA 1
ATOM 612 C C . SER A 1 76 ? -6.627 2.657 1.300 1.00 89.88 76 SER A C 1
ATOM 614 O O . SER A 1 76 ? -6.989 3.830 1.375 1.00 89.88 76 SER A O 1
ATOM 616 N N . TYR A 1 77 ? -7.425 1.705 0.793 1.00 89.31 77 TYR A N 1
ATOM 617 C CA . TYR A 1 77 ? -8.791 1.978 0.325 1.00 89.31 77 TYR A CA 1
ATOM 618 C C . TYR A 1 77 ? -9.725 2.444 1.440 1.00 89.31 77 TYR A C 1
ATOM 620 O O . TYR A 1 77 ? -10.588 3.292 1.210 1.00 89.31 77 TYR A O 1
ATOM 628 N N . PHE A 1 78 ? -9.558 1.915 2.651 1.00 88.38 78 PHE A N 1
ATOM 629 C CA . PHE A 1 78 ? -10.305 2.386 3.810 1.00 88.38 78 PHE A CA 1
ATOM 630 C C . PHE A 1 78 ? -9.959 3.845 4.154 1.00 88.38 78 PHE A C 1
ATOM 632 O O . PHE A 1 78 ? -10.866 4.645 4.382 1.00 88.38 78 PHE A O 1
ATOM 639 N N . ASP A 1 79 ? -8.674 4.204 4.118 1.00 87.94 79 ASP A N 1
ATOM 640 C CA . ASP A 1 79 ? -8.182 5.545 4.459 1.00 87.94 79 ASP A CA 1
ATOM 641 C C . ASP A 1 79 ? -8.666 6.623 3.477 1.00 87.94 79 ASP A C 1
ATOM 643 O O . ASP A 1 79 ? -8.993 7.734 3.893 1.00 87.94 79 ASP A O 1
ATOM 647 N N . VAL A 1 80 ? -8.810 6.286 2.189 1.00 90.19 80 VAL A N 1
ATOM 648 C CA . VAL A 1 80 ? -9.401 7.183 1.174 1.00 90.19 80 VAL A CA 1
ATOM 649 C C . VAL A 1 80 ? -10.937 7.135 1.121 1.00 90.19 80 VAL A C 1
ATOM 651 O O . VAL A 1 80 ? -11.542 7.720 0.227 1.00 90.19 80 VAL A O 1
ATOM 654 N N . ARG A 1 81 ? -11.590 6.455 2.075 1.00 88.06 81 ARG A N 1
ATOM 655 C CA . ARG A 1 81 ? -13.056 6.279 2.161 1.00 88.06 81 ARG A CA 1
ATOM 656 C C . ARG A 1 81 ? -13.685 5.501 0.994 1.00 88.06 81 ARG A C 1
ATOM 658 O O . ARG A 1 81 ? -14.897 5.545 0.787 1.00 88.06 81 ARG A O 1
ATOM 665 N N . GLU A 1 82 ? -12.900 4.707 0.270 1.00 87.62 82 GLU A N 1
ATOM 666 C CA . GLU A 1 82 ? -13.373 3.793 -0.778 1.00 87.62 82 GLU A CA 1
ATOM 667 C C . GLU A 1 82 ? -13.804 2.438 -0.171 1.00 87.62 82 GLU A C 1
ATOM 669 O O . GLU A 1 82 ? -13.272 1.370 -0.486 1.00 87.62 82 GLU A O 1
ATOM 674 N N . TYR A 1 83 ? -14.803 2.449 0.719 1.00 84.56 83 TYR A N 1
ATOM 675 C CA . TYR A 1 83 ? -15.185 1.270 1.518 1.00 84.56 83 TYR A CA 1
ATOM 676 C C . TYR A 1 83 ? -15.642 0.061 0.687 1.00 84.56 83 TYR A C 1
ATOM 678 O O . TYR A 1 83 ? 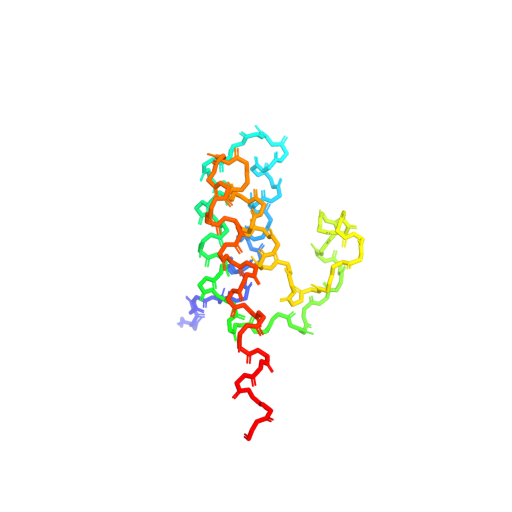-15.396 -1.088 1.065 1.00 84.56 83 TYR A O 1
ATOM 686 N N . ASN A 1 84 ? -16.290 0.299 -0.456 1.00 82.69 84 ASN A N 1
ATOM 687 C CA . ASN A 1 84 ? -16.732 -0.770 -1.356 1.00 82.69 84 ASN A CA 1
ATOM 688 C C . ASN A 1 84 ? -15.542 -1.516 -1.975 1.00 82.69 84 ASN A C 1
ATOM 690 O O . ASN A 1 84 ? -15.564 -2.744 -2.065 1.00 82.69 84 ASN A O 1
ATOM 694 N N . ARG A 1 85 ? -14.472 -0.791 -2.324 1.00 78.88 85 ARG A N 1
ATOM 695 C CA . ARG A 1 85 ? -13.232 -1.380 -2.844 1.00 78.88 85 ARG A CA 1
ATOM 696 C C . ARG A 1 85 ? -12.489 -2.154 -1.764 1.00 78.88 85 ARG A C 1
ATOM 698 O O . ARG A 1 85 ? -12.126 -3.301 -2.001 1.00 78.88 85 ARG A O 1
ATOM 705 N N . ALA A 1 86 ? -12.389 -1.607 -0.551 1.00 78.00 86 ALA A N 1
ATOM 706 C CA . ALA A 1 86 ? -11.784 -2.311 0.582 1.00 78.00 86 ALA A CA 1
ATOM 707 C C . ALA A 1 86 ? -12.468 -3.666 0.873 1.00 78.00 86 ALA A C 1
ATOM 709 O O . ALA A 1 86 ? -11.800 -4.672 1.126 1.00 78.00 86 ALA A O 1
ATOM 710 N N . LYS A 1 87 ? -13.808 -3.720 0.797 1.00 79.44 87 LYS A N 1
ATOM 711 C CA . LYS A 1 87 ? -14.576 -4.971 0.938 1.00 79.44 87 LYS A CA 1
ATOM 712 C C . LYS A 1 87 ? -14.315 -5.945 -0.214 1.00 79.44 87 LYS A C 1
ATOM 714 O O . LYS A 1 87 ? -14.134 -7.139 0.031 1.00 79.44 87 LYS A O 1
ATOM 719 N N . ALA A 1 88 ? -14.276 -5.453 -1.452 1.00 77.19 88 ALA A N 1
ATOM 720 C CA . ALA A 1 88 ? -14.047 -6.278 -2.637 1.00 77.19 88 ALA A CA 1
ATOM 721 C C . ALA A 1 88 ? -12.686 -6.994 -2.596 1.00 77.19 88 ALA A C 1
ATOM 723 O O . ALA A 1 88 ? -12.617 -8.191 -2.890 1.00 77.19 88 ALA A O 1
ATOM 724 N N . THR A 1 89 ? -11.631 -6.313 -2.134 1.00 69.81 89 THR A N 1
ATOM 725 C CA . THR A 1 89 ? -10.289 -6.898 -1.972 1.00 69.81 89 THR A CA 1
ATOM 726 C C . THR A 1 89 ? -10.298 -8.098 -1.017 1.00 69.81 89 THR A C 1
ATOM 728 O O . THR A 1 89 ? -9.665 -9.118 -1.293 1.00 69.81 89 THR A O 1
ATOM 731 N N . LYS A 1 90 ? -11.079 -8.033 0.072 1.00 63.41 90 LYS A N 1
ATOM 732 C CA . LYS A 1 90 ? -11.243 -9.153 1.019 1.00 63.41 90 LYS A CA 1
ATOM 733 C C . LYS A 1 90 ? -12.113 -10.284 0.455 1.00 63.41 90 LYS A C 1
ATOM 735 O O . LYS A 1 90 ? -11.810 -11.457 0.665 1.00 63.41 90 LYS A O 1
ATOM 740 N N . SER A 1 91 ? -13.168 -9.947 -0.289 1.00 58.22 91 SER A N 1
ATOM 741 C CA . SER A 1 91 ? -14.097 -10.923 -0.882 1.00 58.22 91 SER A CA 1
ATOM 742 C C . SER A 1 91 ? -13.435 -11.789 -1.968 1.00 58.22 91 SER A C 1
ATOM 744 O O . SER A 1 91 ? -13.646 -13.002 -2.025 1.00 58.22 91 SER A O 1
ATOM 746 N N . ARG A 1 92 ? -12.540 -11.204 -2.779 1.00 55.97 92 ARG A N 1
ATOM 747 C CA . ARG A 1 92 ? -11.867 -11.891 -3.898 1.00 55.97 92 ARG A CA 1
ATOM 748 C C . ARG A 1 92 ? -11.025 -13.104 -3.467 1.00 55.97 92 ARG A C 1
ATOM 750 O O . ARG A 1 92 ? -10.981 -14.092 -4.200 1.00 55.97 92 ARG A O 1
ATOM 757 N N . LYS A 1 93 ? -10.401 -13.093 -2.278 1.00 52.06 93 LYS A N 1
ATOM 758 C CA . LYS A 1 93 ? -9.662 -14.268 -1.762 1.00 52.06 93 LYS A CA 1
ATOM 759 C C . LYS A 1 93 ? -10.569 -15.355 -1.172 1.00 52.06 93 LYS A C 1
ATOM 761 O O . LYS A 1 93 ? -10.197 -16.525 -1.242 1.00 52.06 93 LYS A O 1
ATOM 766 N N . LYS A 1 94 ? -11.760 -15.011 -0.660 1.00 53.56 94 LYS A N 1
ATOM 767 C CA . LYS A 1 94 ? -12.737 -16.008 -0.180 1.00 53.56 94 LYS A CA 1
ATOM 768 C C . LYS A 1 94 ? -13.203 -16.915 -1.327 1.00 53.56 94 LYS A C 1
ATOM 770 O O . LYS A 1 94 ? -13.231 -18.129 -1.159 1.00 53.56 94 LYS A O 1
ATOM 775 N N . ASN A 1 95 ? -13.437 -16.339 -2.509 1.00 45.56 95 ASN A N 1
ATOM 776 C CA . ASN A 1 95 ? -13.833 -17.096 -3.701 1.00 45.56 95 ASN A CA 1
ATOM 777 C C . ASN A 1 95 ? -12.682 -17.931 -4.300 1.00 45.56 95 ASN A C 1
ATOM 779 O O . ASN A 1 95 ? -12.911 -19.069 -4.694 1.00 45.56 95 ASN A O 1
ATOM 783 N N . ARG A 1 96 ? -11.432 -17.431 -4.303 1.00 50.19 96 ARG A N 1
ATOM 784 C CA . ARG A 1 96 ? -10.262 -18.212 -4.776 1.00 50.19 96 ARG A CA 1
ATOM 785 C C . ARG A 1 96 ? -9.930 -19.425 -3.898 1.00 50.19 96 ARG A C 1
ATOM 787 O O . ARG A 1 96 ? -9.423 -20.408 -4.420 1.00 50.19 96 ARG A O 1
ATOM 794 N N . LYS A 1 97 ? -10.212 -19.381 -2.588 1.00 50.16 97 LYS A N 1
ATOM 795 C CA . LYS A 1 97 ? -10.062 -20.559 -1.708 1.00 50.16 97 LYS A CA 1
ATOM 796 C C . LYS A 1 97 ? -11.141 -21.623 -1.949 1.00 50.16 97 LYS A C 1
ATOM 798 O O . LYS A 1 97 ? -10.87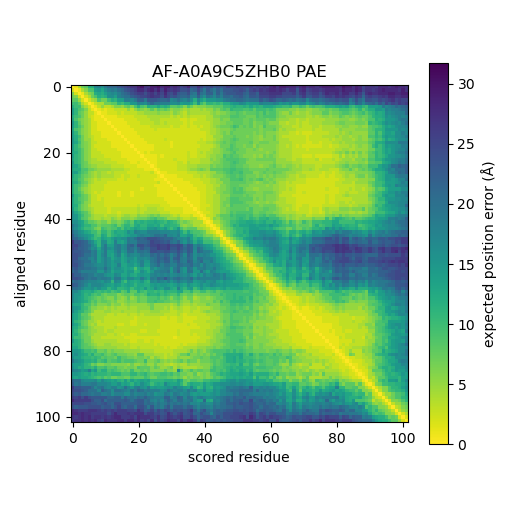7 -22.791 -1.706 1.00 50.16 97 LYS A O 1
ATOM 803 N N . GLN A 1 98 ? -12.330 -21.248 -2.427 1.00 48.09 98 GLN A N 1
ATOM 804 C CA . GLN A 1 98 ? -13.403 -22.206 -2.734 1.00 48.09 98 GLN A CA 1
ATOM 805 C C . GLN A 1 98 ? -13.241 -22.876 -4.105 1.00 48.09 98 GLN A C 1
ATOM 807 O O . GLN A 1 98 ? -13.631 -24.026 -4.255 1.00 48.09 98 GLN A O 1
ATOM 812 N N . SER A 1 99 ? -12.626 -22.206 -5.085 1.00 46.38 99 SER A N 1
ATOM 813 C CA . SER A 1 99 ? -12.413 -22.766 -6.429 1.00 46.38 99 SER A CA 1
ATOM 814 C C . SER A 1 99 ? -11.216 -23.718 -6.552 1.00 46.38 99 SER A C 1
ATOM 816 O O . SER A 1 99 ? -10.997 -24.260 -7.624 1.00 46.38 99 SER A O 1
ATOM 818 N N . GLY A 1 100 ? -10.405 -23.877 -5.501 1.00 47.03 100 GLY A N 1
ATOM 819 C CA . GLY A 1 100 ? -9.266 -24.807 -5.470 1.00 47.03 100 GLY A CA 1
ATOM 820 C C . GLY A 1 100 ? -9.544 -26.112 -4.722 1.00 47.03 100 GLY A C 1
ATOM 821 O O . GLY A 1 100 ? -8.602 -26.836 -4.427 1.00 47.03 100 GLY A O 1
ATOM 822 N N . ASN A 1 101 ? -10.804 -26.373 -4.356 1.00 43.81 101 ASN A N 1
ATOM 823 C CA . ASN A 1 101 ? -11.216 -27.551 -3.587 1.00 43.81 101 ASN A CA 1
ATOM 824 C C . ASN A 1 101 ? -12.284 -28.385 -4.325 1.00 43.81 101 ASN A C 1
ATOM 826 O O . ASN A 1 101 ? -13.144 -28.990 -3.685 1.00 43.81 101 ASN A O 1
ATOM 830 N N . GLN A 1 102 ? -12.249 -28.363 -5.662 1.00 41.19 102 GLN A N 1
ATOM 831 C CA . GLN A 1 102 ? -12.992 -29.258 -6.554 1.00 41.19 102 GLN A CA 1
ATOM 832 C C . GLN A 1 102 ? -12.015 -30.020 -7.437 1.00 41.19 102 GLN A C 1
ATOM 834 O O . GLN A 1 102 ? -11.052 -29.375 -7.911 1.00 41.19 102 GLN A O 1
#

Foldseek 3Di:
DDDPPDPVLVVLLVLVVQLLVCVVVLVLVSLLVSLVVNLVCLVPDPVPDDPPSCPSVVVPPPDDPSCVSLVSNLVSCVSVVVNVVSVVSVVVVVVVVVVVPD

Solvent-accessible surface area (backbone atoms only — not comparable to full-atom values): 6086 Å² total; per-residue (Å²): 137,83,75,92,64,77,57,64,68,57,53,50,50,52,35,55,50,47,30,55,57,27,54,79,69,67,38,47,68,60,24,32,54,38,21,55,55,43,44,75,48,64,87,61,82,68,88,81,71,62,85,76,80,43,66,84,60,64,81,49,79,93,61,56,79,92,45,44,50,58,48,47,36,30,50,24,28,45,70,70,67,39,53,70,58,25,50,48,64,61,50,57,55,59,54,57,63,60,71,71,75,117

pLDDT: mean 72.71, std 16.2, range [41.19, 93.56]

Nearest PDB structures (foldseek):
  3zfw-assembly2_B  TM=8.060E-01  e=2.497E+00  Mus musculus
  3zfw-assembly1_A  TM=8.029E-01  e=2.497E+00  Mus musculus
  7v1m-assembly2_G  TM=6.200E-01  e=8.764E+00  Homo sapiens

Radius of gyration: 14.9 Å; Cα contacts (8 Å, |Δi|>4): 66; chains: 1; bounding box: 46×40×32 Å

Organism: NCBI:txid7396